Protein AF-A0A9Y6JLB5-F1 (afdb_monomer_lite)

pLDDT: mean 71.75, std 18.71, range [34.72, 94.69]

Structure (mmCIF, N/CA/C/O backbone):
data_AF-A0A9Y6JLB5-F1
#
_entry.id   AF-A0A9Y6JLB5-F1
#
loop_
_atom_site.group_PDB
_atom_site.id
_atom_site.type_symbol
_atom_site.label_atom_id
_atom_site.label_alt_id
_atom_site.label_comp_id
_atom_site.label_asym_id
_atom_site.label_entity_id
_atom_site.label_seq_id
_atom_site.pdbx_PDB_ins_code
_atom_site.Cartn_x
_atom_site.Cartn_y
_atom_site.Cartn_z
_atom_site.occupancy
_atom_site.B_iso_or_equiv
_atom_site.auth_seq_id
_atom_site.auth_comp_id
_atom_site.auth_asym_id
_atom_site.auth_atom_id
_atom_site.pdbx_PDB_model_num
ATOM 1 N N . MET A 1 1 ? 9.334 10.517 7.274 1.00 42.44 1 MET A N 1
ATOM 2 C CA . MET A 1 1 ? 8.714 9.808 6.139 1.00 42.44 1 MET A CA 1
ATOM 3 C C . MET A 1 1 ? 7.279 10.287 6.004 1.00 42.44 1 MET A C 1
ATOM 5 O O . MET A 1 1 ? 6.660 10.537 7.031 1.00 42.44 1 MET A O 1
ATOM 9 N N . SER A 1 2 ? 6.795 10.507 4.781 1.00 46.16 2 SER A N 1
ATOM 10 C CA . SER A 1 2 ? 5.422 10.972 4.539 1.00 46.16 2 SER A CA 1
ATOM 11 C C . SER A 1 2 ? 4.455 9.779 4.539 1.00 46.16 2 SER A C 1
ATOM 13 O O . SER A 1 2 ? 4.744 8.826 3.821 1.00 46.16 2 SER A O 1
ATOM 15 N N . PRO A 1 3 ? 3.319 9.834 5.257 1.00 57.62 3 PRO A N 1
ATOM 16 C CA . PRO A 1 3 ? 2.302 8.770 5.328 1.00 57.62 3 PRO A CA 1
ATOM 17 C C . PRO A 1 3 ? 1.512 8.536 4.019 1.00 57.62 3 PRO A C 1
ATOM 19 O O . PRO A 1 3 ? 0.508 7.840 4.020 1.00 57.62 3 PRO A O 1
ATOM 22 N N . ASP A 1 4 ? 1.970 9.096 2.896 1.00 73.44 4 ASP A N 1
ATOM 23 C CA . ASP A 1 4 ? 1.264 9.102 1.608 1.00 73.44 4 ASP A CA 1
ATOM 24 C C . ASP A 1 4 ? 2.106 8.438 0.504 1.00 73.44 4 ASP A C 1
ATOM 26 O O . ASP A 1 4 ? 2.198 8.953 -0.620 1.00 73.44 4 ASP A O 1
ATOM 30 N N . SER A 1 5 ? 2.824 7.361 0.839 1.00 88.69 5 SER A N 1
ATOM 31 C CA . SER A 1 5 ? 3.714 6.678 -0.109 1.00 88.69 5 SER A CA 1
ATOM 32 C C . SER A 1 5 ? 2.985 5.651 -0.979 1.00 88.69 5 SER A C 1
ATOM 34 O O . SER A 1 5 ? 3.421 5.383 -2.099 1.00 88.69 5 SER A O 1
ATOM 36 N N . VAL A 1 6 ? 1.825 5.168 -0.525 1.00 92.31 6 VAL A N 1
ATOM 37 C CA . VAL A 1 6 ? 0.969 4.204 -1.227 1.00 92.31 6 VAL A CA 1
ATOM 38 C C . VAL A 1 6 ? -0.488 4.665 -1.250 1.00 92.31 6 VAL A C 1
ATOM 40 O O . VAL A 1 6 ? -0.946 5.365 -0.347 1.00 92.31 6 VAL A O 1
ATOM 43 N N . ARG A 1 7 ? -1.235 4.283 -2.291 1.00 91.62 7 ARG A N 1
ATOM 44 C CA . ARG A 1 7 ? -2.694 4.473 -2.361 1.00 91.62 7 ARG A CA 1
ATOM 45 C C . ARG A 1 7 ? -3.370 3.375 -3.173 1.00 91.62 7 ARG A C 1
ATOM 47 O O . ARG A 1 7 ? -2.787 2.863 -4.129 1.00 91.62 7 ARG A O 1
ATOM 54 N N . LEU A 1 8 ? -4.625 3.087 -2.831 1.00 89.94 8 LEU A N 1
ATOM 55 C CA . LEU A 1 8 ? -5.512 2.219 -3.604 1.00 89.94 8 LEU A CA 1
ATOM 56 C C . LEU A 1 8 ? -6.571 3.065 -4.322 1.00 89.94 8 LEU A C 1
ATOM 58 O O . LEU A 1 8 ? -7.246 3.885 -3.701 1.00 89.94 8 LEU A O 1
ATOM 62 N N . LEU A 1 9 ? -6.698 2.899 -5.641 1.00 88.19 9 LEU A N 1
ATOM 63 C CA . LEU A 1 9 ? -7.639 3.652 -6.480 1.00 88.19 9 LEU A CA 1
ATOM 64 C C . LEU A 1 9 ? -8.672 2.745 -7.149 1.00 88.19 9 LEU A C 1
ATOM 66 O O . LEU A 1 9 ? -8.408 1.578 -7.421 1.00 88.19 9 LEU A O 1
ATOM 70 N N . ASN A 1 10 ? -9.830 3.310 -7.502 1.00 85.94 10 ASN A N 1
ATOM 71 C CA . ASN A 1 10 ? -10.908 2.635 -8.240 1.00 85.94 10 ASN A CA 1
ATOM 72 C C . ASN A 1 10 ? -11.474 1.368 -7.565 1.00 85.94 10 ASN A C 1
ATOM 74 O O . ASN A 1 10 ? -12.157 0.590 -8.227 1.00 85.94 10 ASN A O 1
ATOM 78 N N . GLY A 1 11 ? -11.216 1.149 -6.274 1.00 83.31 11 GLY A N 1
ATOM 79 C CA . GLY A 1 11 ? -11.848 0.076 -5.514 1.00 83.31 11 GLY A CA 1
ATOM 80 C C . GLY A 1 11 ? -13.120 0.507 -4.794 1.00 83.31 11 GLY A C 1
ATOM 81 O O . GLY A 1 11 ? -13.626 1.617 -4.955 1.00 83.31 11 GLY A O 1
ATOM 82 N N . SER A 1 12 ? -13.666 -0.415 -4.006 1.00 82.81 12 SER A N 1
ATOM 83 C CA . SER A 1 12 ? -14.944 -0.227 -3.309 1.00 82.81 12 SER A CA 1
ATOM 84 C C . SER A 1 12 ? -14.796 0.398 -1.915 1.00 82.81 12 SER A C 1
ATOM 86 O O . SER A 1 12 ? -15.798 0.759 -1.293 1.00 82.81 12 SER A O 1
ATOM 88 N N . SER A 1 13 ? -13.565 0.519 -1.419 1.00 84.62 13 SER A N 1
ATOM 89 C CA . SER A 1 13 ? -13.208 1.087 -0.117 1.00 84.62 13 SER A CA 1
ATOM 90 C C . SER A 1 13 ? -11.774 1.625 -0.142 1.00 84.62 13 SER A C 1
ATOM 92 O O . SER A 1 13 ? -11.082 1.490 -1.146 1.00 84.62 13 SER A O 1
ATOM 94 N N . LEU A 1 14 ? -11.316 2.214 0.968 1.00 86.25 14 LEU A N 1
ATOM 95 C CA . LEU A 1 14 ? -9.920 2.644 1.137 1.00 86.25 14 LEU A CA 1
ATOM 96 C C . LEU A 1 14 ? -8.938 1.457 1.180 1.00 86.25 14 LEU A C 1
ATOM 98 O O . LEU A 1 14 ? -7.762 1.626 0.875 1.00 86.25 14 LEU A O 1
ATOM 102 N N . CYS A 1 15 ? -9.438 0.264 1.513 1.00 90.88 15 CYS A N 1
ATOM 103 C CA . CYS A 1 15 ? -8.681 -0.981 1.611 1.00 90.88 15 CYS A CA 1
ATOM 104 C C . CYS A 1 15 ? -8.788 -1.856 0.350 1.00 90.88 15 CYS A C 1
ATOM 106 O O . CYS A 1 15 ? -8.370 -3.011 0.368 1.00 90.88 15 CYS A O 1
ATOM 108 N N . SER A 1 16 ? -9.350 -1.348 -0.753 1.00 90.12 16 SER A N 1
ATOM 109 C CA . SER A 1 16 ? -9.407 -2.075 -2.026 1.00 90.12 16 SER A CA 1
ATOM 110 C C . SER A 1 16 ? -9.125 -1.163 -3.212 1.00 90.12 16 SER A C 1
ATOM 112 O O . SER A 1 16 ? -9.540 -0.007 -3.227 1.00 90.12 16 SER A O 1
ATOM 114 N N . GLY A 1 17 ? -8.446 -1.678 -4.235 1.00 90.31 17 GLY A N 1
ATOM 115 C CA . GLY A 1 17 ? -8.226 -0.951 -5.482 1.00 90.31 17 GLY A CA 1
ATOM 116 C C . GLY A 1 17 ? -6.927 -1.308 -6.190 1.00 90.31 17 GLY A C 1
ATOM 117 O O . GLY A 1 17 ? -6.198 -2.217 -5.802 1.00 90.31 17 GLY A O 1
ATOM 118 N N . ARG A 1 18 ? -6.627 -0.560 -7.249 1.00 89.62 18 ARG A N 1
ATOM 119 C CA . ARG A 1 18 ? -5.329 -0.574 -7.923 1.00 89.62 18 ARG A CA 1
ATOM 120 C C . ARG A 1 18 ? -4.277 0.079 -7.038 1.00 89.62 18 ARG A C 1
ATOM 122 O O . ARG A 1 18 ? -4.485 1.213 -6.606 1.00 89.62 18 ARG A O 1
ATOM 129 N N . LEU A 1 19 ? -3.144 -0.592 -6.860 1.00 89.75 19 LEU A N 1
ATOM 130 C CA . LEU A 1 19 ? -2.013 -0.058 -6.112 1.00 89.75 19 LEU A CA 1
ATOM 131 C C . LEU A 1 19 ? -1.197 0.938 -6.940 1.00 89.75 19 LEU A C 1
ATOM 133 O O . LEU A 1 19 ? -0.696 0.620 -8.022 1.00 89.75 19 LEU A O 1
ATOM 137 N N . GLU A 1 20 ? -1.005 2.127 -6.376 1.00 90.31 20 GLU A N 1
ATOM 138 C CA . GLU A 1 20 ? -0.022 3.097 -6.842 1.00 90.31 20 GLU A CA 1
ATOM 139 C C . GLU A 1 20 ? 0.937 3.489 -5.720 1.00 90.31 20 GLU A C 1
ATOM 141 O O . GLU A 1 20 ? 0.540 3.632 -4.562 1.00 90.31 20 GLU A O 1
ATOM 146 N N . VAL A 1 21 ? 2.197 3.704 -6.093 1.00 90.00 21 VAL A N 1
ATOM 147 C CA . VAL A 1 21 ? 3.296 4.062 -5.190 1.00 90.00 21 VAL A CA 1
ATOM 148 C C . VAL A 1 21 ? 3.874 5.405 -5.609 1.00 90.00 21 VAL A C 1
ATOM 150 O O . VAL A 1 21 ? 4.037 5.678 -6.802 1.00 90.00 21 VAL A O 1
ATOM 153 N N . LYS A 1 22 ? 4.185 6.256 -4.633 1.00 89.25 22 LYS A N 1
ATOM 154 C CA . LYS A 1 22 ? 4.746 7.588 -4.842 1.00 89.25 22 LYS A CA 1
ATOM 155 C C . LYS A 1 22 ? 6.246 7.587 -4.595 1.00 89.25 22 LYS A C 1
ATOM 157 O O . LYS A 1 22 ? 6.694 7.390 -3.473 1.00 89.25 22 LYS A O 1
ATOM 162 N N . SER A 1 23 ? 7.029 7.932 -5.610 1.00 84.12 23 SER A N 1
ATOM 163 C CA . SER A 1 23 ? 8.464 8.200 -5.463 1.00 84.12 23 SER A CA 1
ATOM 164 C C . SER A 1 23 ? 8.836 9.473 -6.204 1.00 84.12 23 SER A C 1
ATOM 166 O O . SER A 1 23 ? 8.340 9.730 -7.299 1.00 84.12 23 SER A O 1
ATOM 168 N N . ASN A 1 24 ? 9.678 10.310 -5.589 1.00 84.19 24 ASN A N 1
ATOM 169 C CA . ASN A 1 24 ? 10.105 11.595 -6.155 1.00 84.19 24 ASN A CA 1
ATOM 170 C C . ASN A 1 24 ? 8.926 12.432 -6.694 1.00 84.19 24 ASN A C 1
ATOM 172 O O . ASN A 1 24 ? 8.967 12.948 -7.807 1.00 84.19 24 ASN A O 1
ATOM 176 N N . GLN A 1 25 ? 7.848 12.523 -5.903 1.00 83.25 25 GLN A N 1
ATOM 177 C CA . GLN A 1 25 ? 6.609 13.256 -6.217 1.00 83.25 25 GLN A CA 1
ATOM 178 C C . GLN A 1 25 ? 5.771 12.706 -7.386 1.00 83.25 25 GLN A C 1
ATOM 180 O O . GLN A 1 25 ? 4.715 13.265 -7.670 1.00 83.25 25 GLN A O 1
ATOM 185 N N . SER A 1 26 ? 6.178 11.599 -8.006 1.00 86.06 26 SER A N 1
ATOM 186 C CA . SER A 1 26 ? 5.448 10.950 -9.098 1.00 86.06 26 SER A CA 1
ATOM 187 C C . SER A 1 26 ? 4.787 9.662 -8.621 1.00 86.06 26 SER A C 1
ATOM 189 O O . SER A 1 26 ? 5.366 8.928 -7.822 1.00 86.06 26 SER A O 1
ATOM 191 N N . TRP A 1 27 ? 3.578 9.396 -9.112 1.00 88.69 27 TRP A N 1
ATOM 192 C CA . TRP A 1 27 ? 2.857 8.152 -8.853 1.00 88.69 27 TRP A CA 1
ATOM 193 C C . TRP A 1 27 ? 3.115 7.148 -9.970 1.00 88.69 27 TRP A C 1
ATOM 195 O O . TRP A 1 27 ? 3.173 7.512 -11.147 1.00 88.69 27 TRP A O 1
ATOM 205 N N . SER A 1 28 ? 3.264 5.883 -9.601 1.00 86.50 28 SER A N 1
ATOM 206 C CA . SER A 1 28 ? 3.431 4.789 -10.550 1.00 86.50 28 SER A CA 1
ATOM 207 C C . SER A 1 28 ? 2.610 3.580 -10.130 1.00 86.50 28 SER A C 1
ATOM 209 O O . SER A 1 28 ? 2.495 3.289 -8.941 1.00 86.50 28 SER A O 1
ATOM 211 N N . SER A 1 29 ? 2.038 2.880 -11.107 1.00 86.94 29 SER A N 1
ATOM 212 C CA . SER A 1 29 ? 1.345 1.610 -10.867 1.00 86.94 29 SER A CA 1
ATOM 213 C C . SER A 1 29 ? 2.350 0.492 -10.627 1.00 86.94 29 SER A C 1
ATOM 215 O O . SER A 1 29 ? 3.389 0.454 -11.282 1.00 86.94 29 SER A O 1
ATOM 217 N N . VAL A 1 30 ? 2.044 -0.434 -9.724 1.00 85.31 30 VAL A N 1
ATOM 218 C CA . VAL A 1 30 ? 2.912 -1.592 -9.459 1.00 85.31 30 VAL A CA 1
ATOM 219 C C . VAL A 1 30 ? 2.529 -2.753 -10.370 1.00 85.31 30 VAL A C 1
ATOM 221 O O . VAL A 1 30 ? 1.343 -3.001 -10.588 1.00 85.31 30 VAL A O 1
ATOM 224 N N . CYS A 1 31 ? 3.524 -3.442 -10.928 1.00 82.38 31 CYS A N 1
ATOM 225 C CA . CYS A 1 31 ? 3.293 -4.598 -11.784 1.00 82.38 31 CYS A CA 1
ATOM 226 C C . CYS A 1 31 ? 2.879 -5.821 -10.961 1.00 82.38 31 CYS A C 1
ATOM 228 O O . CYS A 1 31 ? 3.537 -6.140 -9.979 1.00 82.38 31 CYS A O 1
ATOM 230 N N . GLU A 1 32 ? 1.864 -6.560 -11.407 1.00 81.62 32 GLU A N 1
ATOM 231 C CA . GLU A 1 32 ? 1.451 -7.826 -10.777 1.00 81.62 32 GLU A CA 1
ATOM 232 C C . GLU A 1 32 ? 2.582 -8.866 -10.731 1.00 81.62 32 GLU A C 1
ATOM 234 O O . GLU A 1 32 ? 2.685 -9.621 -9.776 1.00 81.62 32 GLU A O 1
ATOM 239 N N . ALA A 1 33 ? 3.456 -8.899 -11.741 1.00 80.44 33 ALA A N 1
ATOM 240 C CA . ALA A 1 33 ? 4.567 -9.854 -11.790 1.00 80.44 33 ALA A CA 1
ATOM 241 C C . ALA A 1 33 ? 5.694 -9.550 -10.787 1.00 80.44 33 ALA A C 1
ATOM 243 O O . ALA A 1 33 ? 6.529 -10.415 -10.542 1.00 80.44 33 ALA A O 1
ATOM 244 N N . ASP A 1 34 ? 5.721 -8.328 -10.255 1.00 82.12 34 ASP A N 1
ATOM 245 C CA . ASP A 1 34 ? 6.774 -7.802 -9.387 1.00 82.12 34 ASP A CA 1
ATOM 246 C C . ASP A 1 34 ? 6.224 -7.449 -7.988 1.00 82.12 34 ASP A C 1
ATOM 248 O O . ASP A 1 34 ? 6.821 -6.631 -7.287 1.00 82.12 34 ASP A O 1
ATOM 252 N N . PHE A 1 35 ? 5.055 -8.000 -7.632 1.00 87.25 35 PHE A N 1
ATOM 253 C CA . PHE A 1 35 ? 4.354 -7.743 -6.376 1.00 87.25 35 PHE A CA 1
ATOM 254 C C . PHE A 1 35 ? 3.852 -9.049 -5.768 1.00 87.25 35 PHE A C 1
ATOM 256 O O . PHE A 1 35 ? 3.018 -9.738 -6.363 1.00 87.25 35 PHE A O 1
ATOM 263 N N . ASP A 1 36 ? 4.348 -9.381 -4.582 1.00 88.50 36 ASP A N 1
ATOM 264 C CA . ASP A 1 36 ? 4.028 -10.634 -3.907 1.00 88.50 36 ASP A CA 1
ATOM 265 C C . ASP A 1 36 ? 3.188 -10.452 -2.629 1.00 88.50 36 ASP A C 1
ATOM 267 O O . ASP A 1 36 ? 2.651 -9.386 -2.312 1.00 88.50 36 ASP A O 1
ATOM 271 N N . GLN A 1 37 ? 3.013 -11.558 -1.905 1.00 91.69 37 GLN A N 1
ATOM 272 C CA . GLN A 1 37 ? 2.248 -11.600 -0.666 1.00 91.69 37 GLN A CA 1
ATOM 273 C C . GLN A 1 37 ? 2.894 -10.757 0.445 1.00 91.69 37 GLN A C 1
ATOM 275 O O . GLN A 1 37 ? 2.175 -10.137 1.228 1.00 91.69 37 GLN A O 1
ATOM 280 N N . GLN A 1 38 ? 4.226 -10.734 0.533 1.00 94.50 38 GLN A N 1
ATOM 281 C CA . GLN A 1 38 ? 4.952 -9.980 1.554 1.00 94.50 38 GLN A CA 1
ATOM 282 C C . GLN A 1 38 ? 4.842 -8.478 1.291 1.00 94.50 38 GLN A C 1
ATOM 284 O O . GLN A 1 38 ? 4.635 -7.703 2.228 1.00 94.50 38 GLN A O 1
ATOM 289 N N . ASP A 1 39 ? 4.903 -8.066 0.025 1.00 93.12 39 ASP A N 1
ATOM 290 C CA . ASP A 1 39 ? 4.654 -6.678 -0.360 1.00 93.12 39 ASP A CA 1
ATOM 291 C C . ASP A 1 39 ? 3.225 -6.252 0.019 1.00 93.12 39 ASP A C 1
ATOM 293 O O . ASP A 1 39 ? 3.010 -5.181 0.594 1.00 93.12 39 ASP A O 1
ATOM 297 N N . ALA A 1 40 ? 2.236 -7.120 -0.224 1.00 93.69 40 ALA A N 1
ATOM 298 C CA . ALA A 1 40 ? 0.839 -6.876 0.133 1.00 93.69 40 ALA A CA 1
ATOM 299 C C . ALA A 1 40 ? 0.617 -6.705 1.641 1.00 93.69 40 ALA A C 1
ATOM 301 O O . ALA A 1 40 ? -0.153 -5.834 2.053 1.00 93.69 40 ALA A O 1
ATOM 302 N N . GLU A 1 41 ? 1.297 -7.497 2.471 1.00 94.19 41 GLU A 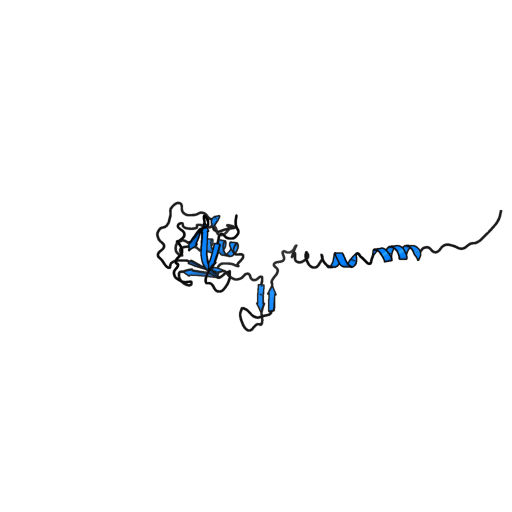N 1
ATOM 303 C CA . GLU A 1 41 ? 1.250 -7.362 3.931 1.00 94.19 41 GLU A CA 1
ATOM 304 C C . GLU A 1 41 ? 1.748 -5.990 4.392 1.00 94.19 41 GLU A C 1
ATOM 306 O O . GLU A 1 41 ? 1.125 -5.362 5.254 1.00 94.19 41 GLU A O 1
ATOM 311 N N . VAL A 1 42 ? 2.838 -5.501 3.793 1.00 94.69 42 VAL A N 1
ATOM 312 C CA . VAL A 1 42 ? 3.381 -4.173 4.093 1.00 94.69 42 VAL A CA 1
ATOM 313 C C . VAL A 1 42 ? 2.404 -3.080 3.665 1.00 94.69 42 VAL A C 1
ATOM 315 O O . VAL A 1 42 ? 2.099 -2.210 4.477 1.00 94.69 42 VAL A O 1
ATOM 318 N N . VAL A 1 43 ? 1.851 -3.145 2.447 1.00 94.00 43 VAL A N 1
ATOM 319 C CA . VAL A 1 43 ? 0.887 -2.141 1.955 1.00 94.00 43 VAL A CA 1
ATOM 320 C C . VAL A 1 43 ? -0.367 -2.088 2.820 1.00 94.00 43 VAL A C 1
ATOM 322 O O . VAL A 1 43 ? -0.788 -1.007 3.227 1.00 94.00 43 VAL A O 1
ATOM 325 N N . CYS A 1 44 ? -0.974 -3.240 3.115 1.00 93.25 44 CYS A N 1
ATOM 326 C CA . CYS A 1 44 ? -2.191 -3.276 3.917 1.00 93.25 44 CYS A CA 1
ATOM 327 C C . CYS A 1 44 ? -1.959 -2.709 5.322 1.00 93.25 44 CYS A C 1
ATOM 329 O O . CYS A 1 44 ? -2.800 -1.965 5.826 1.00 93.25 44 CYS A O 1
ATOM 331 N N . ARG A 1 45 ? -0.797 -2.992 5.924 1.00 91.94 45 ARG A N 1
ATOM 332 C CA . ARG A 1 45 ? -0.408 -2.414 7.213 1.00 91.94 45 ARG A CA 1
ATOM 333 C C . ARG A 1 45 ? -0.143 -0.911 7.124 1.00 91.94 45 ARG A C 1
ATOM 335 O O . ARG A 1 45 ? -0.599 -0.185 8.003 1.00 91.94 45 ARG A O 1
ATOM 342 N N . GLU A 1 46 ? 0.562 -0.445 6.093 1.00 92.88 46 GLU A N 1
ATOM 343 C CA . GLU A 1 46 ? 0.842 0.983 5.877 1.00 92.88 46 GLU A CA 1
ATOM 344 C C . GLU A 1 46 ? -0.459 1.792 5.747 1.00 92.88 46 GLU A C 1
ATOM 346 O O . GLU A 1 46 ? -0.562 2.891 6.288 1.00 92.88 46 GLU A O 1
ATOM 351 N N . LEU A 1 47 ? -1.484 1.216 5.110 1.00 91.19 47 LEU A N 1
ATOM 352 C CA . LEU A 1 47 ? -2.818 1.809 4.971 1.00 91.19 47 LEU A CA 1
ATOM 353 C C . LEU A 1 47 ? -3.698 1.685 6.229 1.00 91.19 47 LEU A C 1
ATOM 355 O O . LEU A 1 47 ? -4.806 2.218 6.248 1.00 91.19 47 LEU A O 1
ATOM 359 N N . GLY A 1 48 ? -3.240 0.982 7.270 1.00 89.62 48 GLY A N 1
ATOM 360 C CA . GLY A 1 48 ? -4.033 0.718 8.473 1.00 89.62 48 GLY A CA 1
ATOM 361 C C . GLY A 1 48 ? -5.214 -0.231 8.243 1.00 89.62 48 GLY A C 1
ATOM 362 O O . GLY A 1 48 ? -6.178 -0.205 9.004 1.00 89.62 48 GLY A O 1
ATOM 363 N N . CYS A 1 49 ? -5.155 -1.052 7.195 1.00 90.06 49 CYS A N 1
ATOM 364 C CA . CYS A 1 49 ? -6.121 -2.108 6.920 1.00 90.06 49 CYS A CA 1
ATOM 365 C C . CYS A 1 49 ? -5.731 -3.412 7.647 1.00 90.06 49 CYS A C 1
ATOM 367 O O . CYS A 1 49 ? -4.647 -3.540 8.219 1.00 90.06 49 CYS A O 1
ATOM 369 N N . GLY A 1 50 ? -6.618 -4.408 7.620 1.00 89.31 50 GLY A N 1
ATOM 370 C CA . GLY A 1 50 ? -6.298 -5.773 8.041 1.00 89.31 50 GLY A CA 1
ATOM 371 C C . GLY A 1 50 ? -5.450 -6.531 7.003 1.00 89.31 50 GLY A C 1
ATOM 372 O O . GLY A 1 50 ? -4.973 -5.933 6.039 1.00 89.31 50 GLY A O 1
ATOM 373 N N . PRO A 1 51 ? -5.237 -7.848 7.172 1.00 90.69 51 PRO A N 1
ATOM 374 C CA . PRO A 1 51 ? -4.405 -8.639 6.266 1.00 90.69 51 PRO A CA 1
ATOM 375 C C . PRO A 1 51 ? -4.881 -8.613 4.797 1.00 90.69 51 PRO A C 1
ATOM 377 O O . PRO A 1 51 ? -6.074 -8.452 4.518 1.00 90.69 51 PRO A O 1
ATOM 380 N N . PRO A 1 52 ? -3.965 -8.812 3.832 1.00 92.00 52 PRO A N 1
ATOM 381 C CA . PRO A 1 52 ? -4.319 -8.967 2.423 1.00 92.00 52 PRO A CA 1
ATOM 382 C C . PRO A 1 52 ? -5.226 -10.187 2.210 1.00 92.00 52 PRO A C 1
ATOM 384 O O . PRO A 1 52 ? -4.994 -11.261 2.763 1.00 92.00 52 PRO A O 1
ATOM 387 N N . SER A 1 53 ? -6.263 -10.016 1.391 1.00 85.25 53 SER A N 1
ATOM 388 C CA . SER A 1 53 ? -7.287 -11.038 1.121 1.00 85.25 53 SER A CA 1
ATOM 389 C C . SER A 1 53 ? -7.383 -11.422 -0.355 1.00 85.25 53 SER A C 1
ATOM 391 O O . SER A 1 53 ? -7.693 -12.570 -0.667 1.00 85.25 53 SER A O 1
ATOM 393 N N . VAL A 1 54 ? -7.100 -10.483 -1.266 1.00 75.75 54 VAL A N 1
ATOM 394 C CA . VAL A 1 54 ? -7.133 -10.711 -2.715 1.00 75.75 54 VAL A CA 1
ATOM 395 C C . VAL A 1 54 ? -5.994 -9.948 -3.388 1.00 75.75 54 VAL A C 1
ATOM 397 O O . VAL A 1 54 ? -5.861 -8.737 -3.203 1.00 75.75 54 VAL A O 1
ATOM 400 N N . LEU A 1 55 ? -5.226 -10.664 -4.211 1.00 73.38 55 LEU A N 1
ATOM 401 C CA . LEU A 1 55 ? -4.261 -10.132 -5.173 1.00 73.38 55 LEU A CA 1
ATOM 402 C C . LEU A 1 55 ? -4.750 -10.502 -6.572 1.00 73.38 55 LEU A C 1
ATOM 404 O O . LEU A 1 55 ? -4.774 -11.683 -6.917 1.00 73.38 55 LEU A O 1
ATOM 408 N N . GLN A 1 56 ? -5.200 -9.527 -7.357 1.00 67.69 56 GLN A N 1
ATOM 409 C CA . GLN A 1 56 ? -5.690 -9.785 -8.714 1.00 67.69 56 GLN A CA 1
ATOM 410 C C . GLN A 1 56 ? -5.287 -8.652 -9.659 1.00 67.69 56 GLN A C 1
ATOM 412 O O . GLN A 1 56 ? -5.648 -7.493 -9.445 1.00 67.69 56 GLN A O 1
ATOM 417 N N . GLY A 1 57 ? -4.559 -8.982 -10.727 1.00 60.81 57 GLY A N 1
ATOM 418 C CA . GLY A 1 57 ? -4.286 -8.057 -11.824 1.00 60.81 57 GLY A CA 1
ATOM 419 C C . GLY A 1 57 ? -5.527 -7.716 -12.655 1.00 60.81 57 GLY A C 1
ATOM 420 O O . GLY A 1 57 ? -6.495 -8.474 -12.722 1.00 60.81 57 GLY A O 1
ATOM 421 N N . ALA A 1 58 ? -5.490 -6.551 -13.305 1.00 58.22 58 ALA A N 1
ATOM 422 C CA . ALA A 1 58 ? -6.449 -6.092 -14.322 1.00 58.22 58 ALA A CA 1
ATOM 423 C C . ALA A 1 58 ? -7.917 -5.844 -13.889 1.00 58.22 58 ALA A C 1
ATOM 425 O O . ALA A 1 58 ? -8.713 -5.391 -14.712 1.00 58.22 58 ALA A O 1
ATOM 426 N N . LEU A 1 59 ? -8.297 -6.042 -12.618 1.00 58.56 59 LEU A N 1
ATOM 427 C CA . LEU A 1 59 ? -9.680 -5.799 -12.158 1.00 58.56 59 LEU A CA 1
ATOM 428 C C . LEU A 1 59 ? -10.112 -4.325 -12.169 1.00 58.56 59 LEU A C 1
ATOM 430 O O . LEU A 1 59 ? -11.292 -4.029 -12.343 1.00 58.56 59 LEU A O 1
ATOM 434 N N . TYR A 1 60 ? -9.173 -3.398 -11.973 1.00 60.97 60 TYR A N 1
ATOM 435 C CA . TYR A 1 60 ? -9.464 -1.972 -11.766 1.00 60.97 60 TYR A CA 1
ATOM 436 C C . TYR A 1 60 ? -9.167 -1.090 -12.996 1.00 60.97 60 TYR A C 1
ATOM 438 O O . TYR A 1 60 ? -9.075 0.138 -12.871 1.00 60.97 60 TYR A O 1
ATOM 446 N N . GLY A 1 61 ? -9.047 -1.718 -14.174 1.00 56.19 61 GLY A N 1
ATOM 447 C CA . GLY A 1 61 ? -8.839 -1.077 -15.476 1.00 56.19 61 GLY A CA 1
ATOM 448 C C . GLY A 1 61 ? -7.371 -0.915 -15.892 1.00 56.19 61 GLY A C 1
ATOM 449 O O . GLY A 1 61 ? -6.469 -0.877 -15.054 1.00 56.19 61 GLY A O 1
ATOM 450 N N . GLU A 1 62 ? -7.154 -0.820 -17.207 1.00 54.44 62 GLU A N 1
ATOM 451 C CA . GLU A 1 62 ? -5.876 -0.461 -17.838 1.00 54.44 62 GLU A CA 1
ATOM 452 C C . GLU A 1 62 ? -5.472 0.981 -17.491 1.00 54.44 62 GLU A C 1
ATOM 454 O O . GLU A 1 62 ? -6.329 1.847 -17.315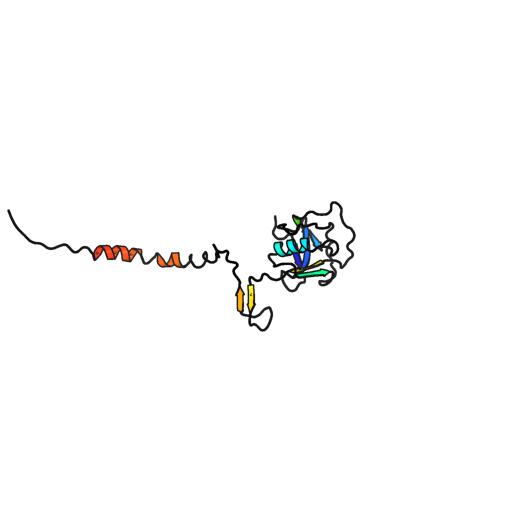 1.00 54.44 62 GLU A O 1
ATOM 459 N N . VAL A 1 63 ? -4.170 1.241 -17.349 1.00 58.00 63 VAL A N 1
ATOM 460 C CA . VAL A 1 63 ? -3.665 2.452 -16.687 1.00 58.00 63 VAL A CA 1
ATOM 461 C C . VAL A 1 63 ? -2.881 3.349 -17.642 1.00 58.00 63 VAL A C 1
ATOM 463 O O . VAL A 1 63 ? -1.979 2.891 -18.337 1.00 58.00 63 VAL A O 1
ATOM 466 N N . GLU A 1 64 ? -3.196 4.645 -17.576 1.00 58.19 64 GLU A N 1
ATOM 467 C CA . GLU A 1 64 ? -2.466 5.790 -18.146 1.00 58.19 64 GLU A CA 1
ATOM 468 C C . GLU A 1 64 ? -1.251 6.248 -17.294 1.00 58.19 64 GLU A C 1
ATOM 470 O O . GLU A 1 64 ? -0.567 7.204 -17.655 1.00 58.19 64 GLU A O 1
ATOM 475 N N . ALA A 1 65 ? -0.949 5.599 -16.161 1.00 62.09 65 ALA A N 1
ATOM 476 C CA . ALA A 1 65 ? 0.167 5.951 -15.270 1.00 62.09 65 ALA A CA 1
ATOM 477 C C . ALA A 1 65 ? 1.447 5.137 -15.569 1.00 62.09 65 ALA A C 1
ATOM 479 O O . ALA A 1 65 ? 1.355 3.952 -15.902 1.00 62.09 65 ALA A O 1
ATOM 480 N N . PRO A 1 66 ? 2.650 5.727 -15.400 1.00 73.62 66 PRO A N 1
ATOM 481 C CA . PRO A 1 66 ? 3.919 5.009 -15.520 1.00 73.62 66 PRO A CA 1
ATOM 482 C C . PRO A 1 66 ? 3.973 3.782 -14.600 1.00 73.62 66 PRO A C 1
ATOM 484 O O . PRO A 1 66 ? 3.473 3.824 -13.475 1.00 73.62 66 PRO A O 1
ATOM 487 N N . VAL A 1 67 ? 4.598 2.694 -15.055 1.00 74.75 67 VAL A N 1
ATOM 488 C CA . VAL A 1 67 ? 4.785 1.493 -14.231 1.00 74.75 67 VAL A CA 1
ATOM 489 C C . VAL A 1 67 ? 6.032 1.644 -13.362 1.00 74.75 67 VAL A C 1
ATOM 491 O O . VAL A 1 67 ? 7.070 2.136 -13.811 1.00 74.75 67 VAL A O 1
ATOM 494 N N . TRP A 1 68 ? 5.920 1.218 -12.108 1.00 81.00 68 TRP A N 1
ATOM 495 C CA . TRP A 1 68 ? 7.018 1.143 -11.164 1.00 81.00 68 TRP A CA 1
ATOM 496 C C . TRP A 1 68 ? 8.131 0.255 -11.725 1.00 81.00 68 TRP A C 1
ATOM 498 O O . TRP A 1 68 ? 7.890 -0.844 -12.214 1.00 81.00 68 TRP A O 1
ATOM 508 N N . SER A 1 69 ? 9.362 0.755 -11.695 1.00 73.88 69 SER A N 1
ATOM 509 C CA . SER A 1 69 ? 10.439 0.191 -12.509 1.00 73.88 69 SER A CA 1
ATOM 510 C C . SER A 1 69 ? 11.215 -0.940 -11.841 1.00 73.88 69 SER A C 1
ATOM 512 O O . SER A 1 69 ? 12.060 -1.533 -12.501 1.00 73.88 69 SER A O 1
ATOM 514 N N . LYS A 1 70 ? 10.989 -1.247 -10.559 1.00 80.62 70 LYS A N 1
ATOM 515 C CA . LYS A 1 70 ? 11.785 -2.223 -9.797 1.00 80.62 70 LYS A CA 1
ATOM 516 C C . LYS A 1 70 ? 10.906 -3.209 -9.043 1.00 80.62 70 LYS A C 1
ATOM 518 O O . LYS A 1 70 ? 9.872 -2.827 -8.527 1.00 80.62 70 LYS A O 1
ATOM 523 N N . GLU A 1 71 ? 11.365 -4.440 -8.893 1.00 83.25 71 GLU A N 1
ATOM 524 C CA . GLU A 1 71 ? 10.704 -5.399 -8.003 1.00 83.25 71 GLU A CA 1
ATOM 525 C C . GLU A 1 71 ? 10.860 -4.963 -6.551 1.00 83.25 71 GLU A C 1
ATOM 527 O O . GLU A 1 71 ? 11.952 -4.534 -6.154 1.00 83.25 71 GLU A O 1
ATOM 532 N N . LEU A 1 72 ? 9.767 -5.050 -5.799 1.00 87.31 72 LEU A N 1
ATOM 533 C CA . LEU A 1 72 ? 9.747 -4.878 -4.353 1.00 87.31 72 LEU A CA 1
ATOM 534 C C . LEU A 1 72 ? 10.035 -6.243 -3.721 1.00 87.31 72 LEU A C 1
ATOM 536 O O . LEU A 1 72 ? 9.635 -7.276 -4.238 1.00 87.31 72 LEU A O 1
ATOM 540 N N . GLN A 1 73 ? 10.872 -6.254 -2.691 1.00 90.50 73 GLN A N 1
ATOM 541 C CA . GLN A 1 73 ? 11.350 -7.479 -2.052 1.00 90.50 73 GLN A CA 1
ATOM 542 C C . GLN A 1 73 ? 11.206 -7.330 -0.541 1.00 90.50 73 GLN A C 1
ATOM 544 O O . GLN A 1 73 ? 12.207 -7.332 0.194 1.00 90.50 73 GLN A O 1
ATOM 549 N N . CYS A 1 74 ? 9.968 -7.104 -0.098 1.00 93.75 74 CYS A N 1
ATOM 550 C CA . CYS A 1 74 ? 9.644 -6.950 1.312 1.00 93.75 74 CYS A CA 1
ATOM 551 C C . CYS A 1 74 ? 9.871 -8.252 2.101 1.00 93.75 74 CYS A C 1
ATOM 553 O O . CYS A 1 74 ? 9.698 -9.363 1.604 1.00 93.75 74 CYS A O 1
ATOM 555 N N . GLY A 1 75 ? 10.240 -8.113 3.374 1.00 93.31 75 GLY A N 1
ATOM 556 C CA . GLY A 1 75 ? 10.228 -9.194 4.361 1.00 93.31 75 GLY A CA 1
ATOM 557 C C . GLY A 1 75 ? 8.861 -9.405 5.022 1.00 93.31 75 GLY A C 1
ATOM 558 O O . GLY A 1 75 ? 8.689 -10.385 5.744 1.00 93.31 75 GLY A O 1
ATOM 559 N N . GLY A 1 76 ? 7.912 -8.486 4.810 1.00 90.88 76 GLY A N 1
ATOM 560 C CA . GLY A 1 76 ? 6.556 -8.516 5.375 1.00 90.88 76 GLY A CA 1
ATOM 561 C C . GLY A 1 76 ? 6.431 -7.784 6.717 1.00 90.88 76 GLY A C 1
ATOM 562 O O . GLY A 1 76 ? 5.336 -7.634 7.261 1.00 90.88 76 GLY A O 1
ATOM 563 N N . HIS A 1 77 ? 7.532 -7.261 7.262 1.00 91.88 77 HIS A N 1
ATOM 564 C CA . HIS A 1 77 ? 7.592 -6.606 8.579 1.00 91.88 77 HIS A CA 1
ATOM 565 C C . HIS A 1 77 ? 7.918 -5.104 8.506 1.00 91.88 77 HIS A C 1
ATOM 567 O O . HIS A 1 77 ? 7.957 -4.427 9.531 1.00 91.88 77 HIS A O 1
ATOM 573 N N . GLU A 1 78 ? 8.173 -4.577 7.312 1.00 94.31 78 GLU A N 1
ATOM 574 C CA . GLU A 1 78 ? 8.463 -3.168 7.061 1.00 94.31 78 GLU A CA 1
ATOM 575 C C . GLU A 1 78 ? 7.269 -2.255 7.386 1.00 94.31 78 GLU A C 1
ATOM 577 O O . GLU A 1 78 ? 6.110 -2.611 7.179 1.00 94.31 78 GLU A O 1
ATOM 582 N N . SER A 1 79 ? 7.531 -1.056 7.904 1.00 91.00 79 SER A N 1
ATOM 583 C CA . SER A 1 79 ? 6.475 -0.080 8.211 1.00 91.00 79 SER A CA 1
ATOM 584 C C . SER A 1 79 ? 5.855 0.555 6.971 1.00 91.00 79 SER A C 1
ATOM 586 O O . SER A 1 79 ? 4.684 0.923 7.014 1.00 91.00 79 SER A O 1
ATOM 588 N N . ALA A 1 80 ? 6.639 0.697 5.904 1.00 91.81 80 ALA A N 1
ATOM 589 C CA . ALA A 1 80 ? 6.211 1.277 4.643 1.00 91.81 80 ALA A CA 1
ATOM 590 C C . ALA A 1 80 ? 6.813 0.512 3.461 1.00 91.81 80 ALA A C 1
ATOM 592 O O . ALA A 1 80 ? 7.915 -0.032 3.552 1.00 91.81 80 ALA A O 1
ATOM 593 N N . LEU A 1 81 ? 6.121 0.523 2.325 1.00 91.31 81 LEU A N 1
ATOM 594 C CA . LEU A 1 81 ? 6.529 -0.194 1.116 1.00 91.31 81 LEU A CA 1
ATOM 595 C C . LEU A 1 81 ? 7.886 0.285 0.580 1.00 91.31 81 LEU A C 1
ATOM 597 O O . LEU A 1 81 ? 8.683 -0.499 0.073 1.00 91.31 81 LEU A O 1
ATOM 601 N N . LEU A 1 82 ? 8.175 1.580 0.724 1.00 90.94 82 LEU A N 1
ATOM 602 C CA . LEU A 1 82 ? 9.451 2.172 0.313 1.00 90.94 82 LEU A CA 1
ATOM 603 C C . LEU A 1 82 ? 10.626 1.828 1.243 1.00 90.94 82 LEU A C 1
ATOM 605 O O . LEU A 1 82 ? 11.769 2.105 0.877 1.00 90.94 82 LEU A O 1
ATOM 609 N N . ASP A 1 83 ? 10.366 1.234 2.412 1.00 92.25 83 ASP A N 1
ATOM 610 C CA . ASP A 1 83 ? 11.414 0.717 3.302 1.00 92.25 83 ASP A CA 1
ATOM 611 C C . ASP A 1 83 ? 11.896 -0.677 2.854 1.00 92.25 83 ASP A C 1
ATOM 613 O O . ASP A 1 83 ? 12.947 -1.149 3.300 1.00 92.25 83 ASP A O 1
ATOM 617 N N . CYS A 1 84 ? 11.155 -1.337 1.957 1.00 91.50 84 CYS A N 1
ATOM 618 C CA . CYS A 1 84 ? 11.532 -2.632 1.416 1.00 91.50 84 CYS A CA 1
ATOM 619 C C . CYS A 1 84 ? 12.747 -2.527 0.493 1.00 91.50 84 CYS A C 1
ATOM 621 O O . CYS A 1 84 ? 12.999 -1.520 -0.182 1.00 91.50 84 CYS A O 1
ATOM 623 N N . ARG A 1 85 ? 13.508 -3.621 0.409 1.00 91.62 85 ARG A N 1
ATOM 624 C CA . ARG A 1 85 ? 14.557 -3.723 -0.608 1.00 91.62 85 ARG A CA 1
AT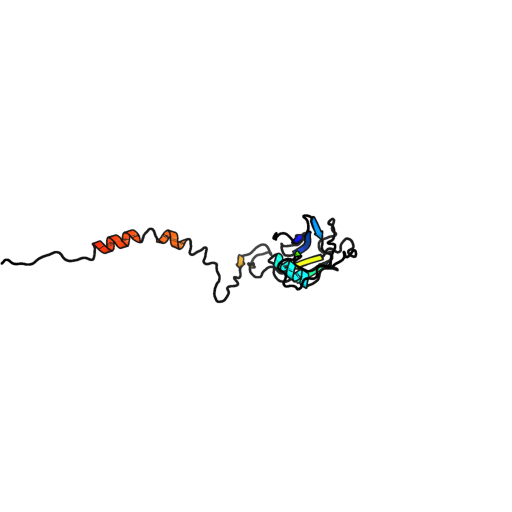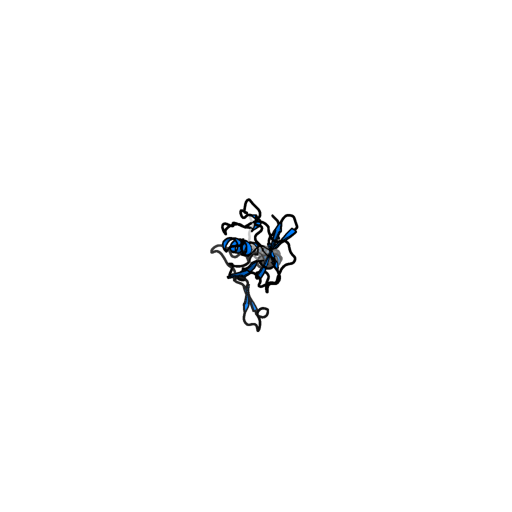OM 625 C C . ARG A 1 85 ? 13.919 -3.722 -1.994 1.00 91.62 85 ARG A C 1
ATOM 627 O O . ARG A 1 85 ? 12.824 -4.238 -2.184 1.00 91.62 85 ARG A O 1
ATOM 634 N N . SER A 1 86 ? 14.632 -3.156 -2.961 1.00 86.81 86 SER A N 1
ATOM 635 C CA . SER A 1 86 ? 14.232 -3.182 -4.366 1.00 86.81 86 SER A CA 1
ATOM 636 C C . SER A 1 86 ? 15.329 -3.776 -5.235 1.00 86.81 86 SER A C 1
ATOM 638 O O . SER A 1 86 ? 16.514 -3.718 -4.885 1.00 86.81 86 SER A O 1
ATOM 640 N N . SER A 1 87 ? 14.948 -4.323 -6.390 1.00 84.25 87 SER A N 1
ATOM 641 C CA . SER A 1 87 ? 15.912 -4.874 -7.341 1.00 84.25 87 SER A CA 1
ATOM 642 C C . SER A 1 87 ? 16.977 -3.840 -7.752 1.00 84.25 87 SER A C 1
ATOM 644 O O . SER A 1 87 ? 16.722 -2.643 -7.937 1.00 84.25 87 SER A O 1
ATOM 646 N N . GLY A 1 88 ? 18.217 -4.309 -7.929 1.00 81.00 88 GLY A N 1
ATOM 647 C CA . GLY A 1 88 ? 19.345 -3.456 -8.328 1.00 81.00 88 GLY A CA 1
ATOM 648 C C . GLY A 1 88 ? 19.207 -2.867 -9.737 1.00 81.00 88 GLY A C 1
ATOM 649 O O . GLY A 1 88 ? 19.793 -1.828 -10.035 1.00 81.00 88 GLY A O 1
ATOM 650 N N . SER A 1 89 ? 18.400 -3.491 -10.594 1.00 77.75 89 SER A N 1
ATOM 651 C CA . SER A 1 89 ? 18.163 -3.066 -11.973 1.00 77.75 89 SER A CA 1
ATOM 652 C C . SER A 1 89 ? 16.667 -2.930 -12.258 1.00 77.75 89 SER A C 1
ATOM 654 O O . SER A 1 89 ? 15.878 -3.676 -11.666 1.00 77.75 89 SER A O 1
ATOM 656 N N . PRO A 1 90 ? 16.274 -2.002 -13.152 1.00 73.75 90 PRO A N 1
ATOM 657 C CA . PRO A 1 90 ? 14.897 -1.906 -13.601 1.00 73.75 90 PRO A CA 1
ATOM 658 C C . PRO A 1 90 ? 14.419 -3.201 -14.263 1.00 73.75 90 PRO A C 1
ATOM 660 O O . PRO A 1 90 ? 15.159 -3.815 -15.037 1.00 73.75 90 PRO A O 1
ATOM 663 N N . ARG A 1 91 ? 13.178 -3.599 -13.990 1.00 70.00 91 AR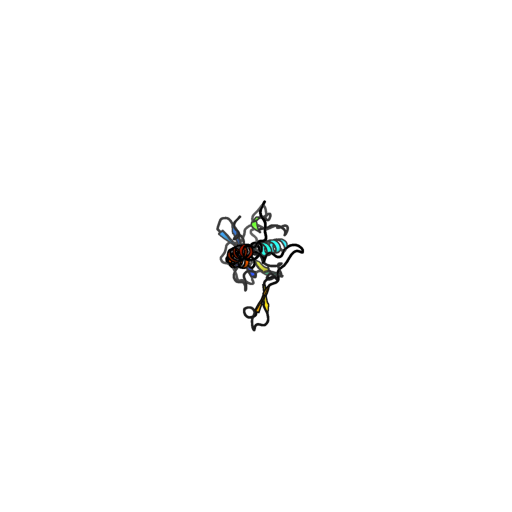G A N 1
ATOM 664 C CA . ARG A 1 91 ? 12.493 -4.686 -14.685 1.00 70.00 91 ARG A CA 1
ATOM 665 C C . ARG A 1 91 ? 11.587 -4.080 -15.752 1.00 70.00 91 ARG A C 1
ATOM 667 O O . ARG A 1 91 ? 10.613 -3.403 -15.462 1.00 70.00 91 ARG A O 1
ATOM 674 N N . ASN A 1 92 ? 11.906 -4.341 -17.017 1.00 61.25 92 ASN A N 1
ATOM 675 C CA . ASN A 1 92 ? 11.177 -3.790 -18.168 1.00 61.25 92 ASN A CA 1
ATOM 676 C C . ASN A 1 92 ? 10.029 -4.706 -18.631 1.00 61.25 92 ASN A C 1
ATOM 678 O O . ASN A 1 92 ? 9.679 -4.709 -19.808 1.00 61.25 92 ASN A O 1
ATOM 682 N N . SER A 1 93 ? 9.509 -5.565 -17.750 1.00 62.84 93 SER A N 1
ATOM 683 C CA . SER A 1 93 ? 8.669 -6.699 -18.163 1.00 62.84 93 SER A CA 1
ATOM 684 C C . SER A 1 93 ? 7.162 -6.445 -18.086 1.00 62.84 93 SER A C 1
ATOM 686 O O . SER A 1 93 ? 6.370 -7.281 -18.529 1.00 62.84 93 SER A O 1
ATOM 688 N N . CYS A 1 94 ? 6.747 -5.288 -17.570 1.00 71.12 94 CYS A N 1
ATOM 689 C CA . CYS A 1 94 ? 5.333 -5.004 -17.395 1.00 71.12 94 CYS A CA 1
ATOM 690 C C . CYS A 1 94 ? 4.707 -4.449 -18.682 1.00 71.12 94 CYS A C 1
ATOM 692 O O . CYS A 1 94 ? 5.055 -3.365 -19.148 1.00 71.12 94 CYS A O 1
ATOM 694 N N . SER A 1 95 ? 3.777 -5.208 -19.261 1.00 64.88 95 SER A N 1
ATOM 695 C CA . SER A 1 95 ? 2.910 -4.745 -20.353 1.00 64.88 95 SER A CA 1
ATOM 696 C C . SER A 1 95 ? 1.830 -3.803 -19.810 1.00 64.88 95 SER A C 1
ATOM 698 O O . SER A 1 95 ? 1.491 -3.862 -18.625 1.00 64.88 95 SER A O 1
ATOM 700 N N . ALA A 1 96 ? 1.258 -2.963 -20.681 1.00 61.03 96 ALA A N 1
ATOM 701 C CA . ALA A 1 96 ? 0.049 -2.207 -20.355 1.00 61.03 96 ALA A CA 1
ATOM 702 C C . ALA A 1 96 ? -1.040 -3.154 -19.806 1.00 61.03 96 ALA A C 1
ATOM 704 O O . ALA A 1 96 ? -1.160 -4.296 -20.250 1.00 61.03 96 ALA A O 1
ATOM 705 N N . GLY A 1 97 ? -1.757 -2.708 -18.772 1.00 61.94 97 GLY A N 1
ATOM 706 C CA . GLY A 1 97 ? -2.850 -3.474 -18.158 1.00 61.94 97 GLY A CA 1
ATOM 707 C C . GLY A 1 97 ? -2.471 -4.472 -17.069 1.00 61.94 97 GLY A C 1
ATOM 708 O O . GLY A 1 97 ? -3.357 -5.111 -16.511 1.00 61.94 97 GLY A O 1
ATOM 709 N N . LYS A 1 98 ? -1.191 -4.576 -16.700 1.00 73.62 98 LYS A N 1
ATOM 710 C CA . LYS A 1 98 ? -0.721 -5.476 -15.630 1.00 73.62 98 LYS A CA 1
ATOM 711 C C . LYS A 1 98 ? -0.535 -4.807 -14.267 1.00 73.62 98 LYS A C 1
ATOM 713 O O . LYS A 1 98 ? 0.252 -5.277 -13.447 1.00 73.62 98 LYS A O 1
ATOM 718 N N . ALA A 1 99 ? -1.232 -3.698 -14.026 1.00 80.00 99 ALA A N 1
ATOM 719 C CA . ALA A 1 99 ? -1.231 -3.070 -12.712 1.00 80.00 99 ALA A CA 1
ATOM 720 C C . ALA A 1 99 ? -1.910 -3.993 -11.689 1.00 80.00 99 ALA A C 1
ATOM 722 O O . ALA A 1 99 ? -2.988 -4.534 -11.954 1.00 80.00 99 ALA A O 1
ATOM 723 N N . VAL A 1 100 ? -1.285 -4.157 -10.525 1.00 86.12 100 VAL A N 1
ATOM 724 C CA . VAL A 1 100 ? -1.806 -5.014 -9.462 1.00 86.12 100 VAL A CA 1
ATOM 725 C C . VAL A 1 100 ? -3.000 -4.360 -8.763 1.00 86.12 100 VAL A C 1
ATOM 727 O O . VAL A 1 100 ? -2.984 -3.176 -8.407 1.00 86.12 100 VAL A O 1
ATOM 730 N N . GLY A 1 101 ? -4.063 -5.142 -8.588 1.00 89.38 101 GLY A N 1
ATOM 731 C CA . GLY A 1 101 ? -5.165 -4.842 -7.686 1.00 89.38 101 GLY A CA 1
ATOM 732 C C . GLY A 1 101 ? -4.959 -5.546 -6.350 1.00 89.38 101 GLY A C 1
ATOM 733 O O . GLY A 1 101 ? -4.651 -6.738 -6.315 1.00 89.38 101 GLY A O 1
ATOM 734 N N . LEU A 1 102 ? -5.160 -4.811 -5.260 1.00 90.94 102 LEU A N 1
ATOM 735 C CA . LEU A 1 102 ? -5.044 -5.299 -3.892 1.00 90.94 102 LEU A CA 1
ATOM 736 C C . LEU A 1 102 ? -6.363 -5.064 -3.154 1.00 90.94 102 LEU A C 1
ATOM 738 O O . LEU A 1 102 ? -6.937 -3.978 -3.224 1.00 90.94 102 LEU A O 1
ATOM 742 N N . THR A 1 103 ? -6.837 -6.079 -2.435 1.00 91.44 103 THR A N 1
ATOM 743 C CA . THR A 1 103 ? -7.884 -5.929 -1.418 1.00 91.44 103 THR A CA 1
ATOM 744 C C . THR A 1 103 ? -7.370 -6.442 -0.083 1.00 91.44 103 THR A C 1
ATOM 746 O O . THR A 1 103 ? -7.080 -7.631 0.077 1.00 91.44 103 THR A O 1
ATOM 749 N N . CYS A 1 104 ? -7.293 -5.541 0.883 1.00 91.62 104 CYS A N 1
ATOM 750 C CA . CYS A 1 104 ? -7.071 -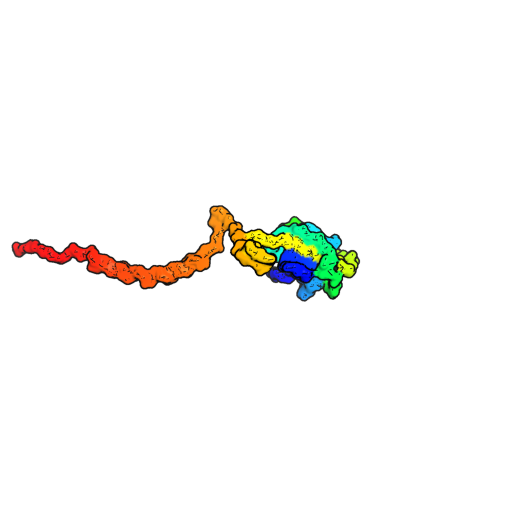5.833 2.288 1.00 91.62 104 CYS A CA 1
ATOM 751 C C . CYS A 1 104 ? -8.423 -6.069 2.967 1.00 91.62 104 CYS A C 1
ATOM 753 O O . CYS A 1 104 ? -9.438 -5.490 2.571 1.00 91.62 104 CYS A O 1
ATOM 755 N N . SER A 1 105 ? -8.458 -6.903 4.002 1.00 87.94 105 SER A N 1
ATOM 756 C CA . SER A 1 105 ? -9.640 -6.963 4.857 1.00 87.94 105 SER A CA 1
ATOM 757 C C . SER A 1 105 ? -9.809 -5.630 5.586 1.00 87.94 105 SER A C 1
ATOM 759 O O . SER A 1 105 ? -8.826 -5.037 6.033 1.00 87.94 105 SER A O 1
ATOM 761 N N . GLU A 1 106 ? -11.045 -5.168 5.748 1.00 76.38 106 GLU A N 1
ATOM 762 C CA . GLU A 1 106 ? -11.322 -4.041 6.640 1.00 76.38 106 GLU A CA 1
ATOM 763 C C . GLU A 1 106 ? -10.886 -4.415 8.072 1.00 76.38 106 GLU A C 1
ATOM 765 O O . GLU A 1 106 ? -11.037 -5.578 8.465 1.00 76.38 106 GLU A O 1
ATOM 770 N N . PRO A 1 107 ? -10.329 -3.477 8.855 1.00 68.12 107 PRO A N 1
ATOM 771 C CA . PRO A 1 107 ? -10.053 -3.722 10.263 1.00 68.12 107 PRO A CA 1
ATOM 772 C C . PRO A 1 107 ? -11.331 -4.185 10.972 1.00 68.12 107 PRO A C 1
ATOM 774 O O . PRO A 1 107 ? -12.378 -3.548 10.865 1.00 68.12 107 PRO A O 1
ATOM 777 N N . ASP A 1 108 ? -11.244 -5.265 11.749 1.00 64.25 108 ASP A N 1
ATOM 778 C CA . ASP A 1 108 ? -12.344 -5.782 12.587 1.00 64.25 108 ASP A CA 1
ATOM 779 C C . ASP A 1 108 ? -12.840 -4.774 13.649 1.00 64.25 108 ASP A C 1
ATOM 781 O O . ASP A 1 108 ? -13.804 -5.035 14.381 1.00 64.25 108 ASP A O 1
ATOM 785 N N . ASP A 1 109 ? -12.161 -3.634 13.751 1.00 66.06 109 ASP A N 1
ATOM 786 C CA . ASP A 1 109 ? -12.334 -2.635 14.787 1.00 66.06 109 ASP A CA 1
ATOM 787 C C . ASP A 1 109 ? -13.555 -1.750 14.566 1.00 66.06 109 ASP A C 1
ATOM 789 O O . ASP A 1 109 ? -14.020 -1.179 15.544 1.00 66.06 109 ASP A O 1
ATOM 793 N N . VAL A 1 110 ? -14.114 -1.641 13.353 1.00 72.88 110 VAL A N 1
ATOM 794 C CA . VAL A 1 110 ? -15.359 -0.893 13.093 1.00 72.88 110 VAL A CA 1
ATOM 795 C C . VAL A 1 110 ? -16.185 -1.585 12.007 1.00 72.88 110 VAL A C 1
ATOM 797 O O . VAL A 1 110 ? -15.744 -1.742 10.875 1.00 72.88 110 VAL A O 1
ATOM 800 N N . ARG A 1 111 ? -17.427 -1.962 12.323 1.00 76.12 111 ARG A N 1
ATOM 801 C CA . ARG A 1 111 ? -18.381 -2.573 11.390 1.00 76.12 111 ARG A CA 1
ATOM 802 C C . ARG A 1 111 ? -19.796 -2.038 11.587 1.00 76.12 111 ARG A C 1
ATOM 804 O O . ARG A 1 111 ? -20.199 -1.742 12.706 1.00 76.12 111 ARG A O 1
ATOM 811 N N . LEU A 1 112 ? -20.575 -1.968 10.511 1.00 79.19 112 LEU A N 1
ATOM 812 C CA . LEU A 1 112 ? -22.007 -1.667 10.576 1.00 79.19 112 LEU A CA 1
ATOM 813 C C . LEU A 1 112 ? -22.808 -2.967 10.713 1.00 79.19 112 LEU A C 1
ATOM 815 O O . LEU A 1 112 ? -22.599 -3.904 9.942 1.00 79.19 112 LEU A O 1
ATOM 819 N N . VAL A 1 113 ? -23.724 -3.036 11.681 1.00 86.88 113 VAL A N 1
ATOM 820 C CA . VAL A 1 113 ? -24.586 -4.207 11.916 1.00 86.88 113 VAL A CA 1
ATOM 821 C C . VAL A 1 113 ? -26.069 -3.865 11.776 1.00 86.88 113 VAL A C 1
ATOM 823 O O . VAL A 1 113 ? -26.501 -2.755 12.070 1.00 86.88 113 VAL A O 1
ATOM 826 N N . GLY A 1 114 ? -26.864 -4.833 11.311 1.00 87.38 114 GLY A N 1
ATOM 827 C CA . GLY A 1 114 ? -28.330 -4.750 11.305 1.00 87.38 114 GLY A CA 1
ATOM 828 C C . GLY A 1 114 ? -28.968 -3.833 10.253 1.00 87.38 114 GLY A C 1
ATOM 829 O O . GLY A 1 114 ? -30.187 -3.684 10.265 1.00 87.38 114 GLY A O 1
ATOM 830 N N . GLY A 1 115 ? -28.201 -3.221 9.344 1.00 85.31 115 GLY A N 1
ATOM 831 C CA . GLY A 1 115 ? -28.758 -2.365 8.292 1.00 85.31 115 GLY A CA 1
ATOM 832 C C . GLY A 1 115 ? -28.939 -3.048 6.934 1.00 85.31 115 GLY A C 1
ATOM 833 O O . GLY A 1 115 ? -28.401 -4.117 6.661 1.00 85.31 115 GLY A O 1
ATOM 834 N N . ALA A 1 116 ? -29.714 -2.399 6.060 1.00 88.75 116 ALA A N 1
ATOM 835 C CA . ALA A 1 116 ? -30.111 -2.931 4.752 1.00 88.75 116 ALA A CA 1
ATOM 836 C C . ALA A 1 116 ? -28.994 -2.926 3.685 1.00 88.75 116 ALA A C 1
ATOM 838 O O . ALA A 1 116 ? -29.207 -3.397 2.569 1.00 88.75 116 ALA A O 1
ATOM 839 N N . SER A 1 117 ? -27.821 -2.359 3.981 1.00 80.31 117 SER A N 1
ATOM 840 C CA . SER A 1 117 ? -26.674 -2.330 3.066 1.00 80.31 117 SER A CA 1
ATOM 841 C C . SER A 1 117 ? -25.357 -2.199 3.829 1.00 80.31 117 SER A C 1
ATOM 843 O O . SER A 1 117 ? -25.355 -1.884 5.014 1.00 80.31 117 SER A O 1
ATOM 845 N N . ARG A 1 118 ? -24.223 -2.331 3.127 1.00 72.00 118 ARG A N 1
ATOM 846 C CA . ARG A 1 118 ? -22.881 -2.123 3.704 1.00 72.00 118 ARG A CA 1
ATOM 847 C C . ARG A 1 118 ? -22.607 -0.694 4.197 1.00 72.00 118 ARG A C 1
ATOM 849 O O . ARG A 1 118 ? -21.595 -0.468 4.844 1.00 72.00 118 ARG A O 1
ATOM 856 N N . CYS A 1 119 ? -23.470 0.264 3.856 1.00 80.12 119 CYS A N 1
ATOM 857 C CA . CYS A 1 119 ? -23.367 1.666 4.270 1.00 80.12 119 CYS A CA 1
ATOM 858 C C . CYS A 1 119 ? -24.479 2.069 5.255 1.00 80.12 119 CYS A C 1
ATOM 860 O O . CYS A 1 119 ? -24.649 3.253 5.525 1.00 80.12 119 CYS A O 1
ATOM 862 N N . ALA A 1 120 ? -25.265 1.112 5.758 1.00 83.38 120 ALA A N 1
ATOM 863 C CA . ALA A 1 120 ? -26.350 1.357 6.700 1.00 83.38 120 ALA A CA 1
ATOM 864 C C . ALA A 1 120 ? -26.278 0.357 7.858 1.00 83.38 120 ALA A C 1
ATOM 866 O O . ALA A 1 120 ? -25.991 -0.817 7.646 1.00 83.38 120 ALA A O 1
ATOM 867 N N . GLY A 1 121 ? -26.585 0.805 9.071 1.00 88.81 121 GLY A N 1
ATOM 868 C CA . GLY A 1 121 ? -26.593 -0.034 10.268 1.00 88.81 121 GLY A CA 1
ATOM 869 C C . GLY A 1 121 ? -26.092 0.713 11.496 1.00 88.81 121 GLY A C 1
ATOM 870 O O . GLY A 1 121 ? -25.725 1.884 11.419 1.00 88.81 121 GLY A O 1
ATOM 871 N N . GLU A 1 122 ? -26.085 0.026 12.629 1.00 89.75 122 GLU A N 1
ATOM 872 C CA . GLU A 1 122 ? -25.482 0.511 13.866 1.00 89.75 122 GLU A CA 1
ATOM 873 C C . GLU A 1 122 ? -23.960 0.341 13.804 1.00 89.75 122 GLU A C 1
ATOM 875 O O . GLU A 1 122 ? -23.465 -0.715 13.403 1.00 89.75 122 GLU A O 1
ATOM 880 N N . VAL A 1 123 ? -23.216 1.380 14.191 1.00 81.75 123 VAL A N 1
ATOM 881 C CA . VAL A 1 123 ? -21.749 1.345 14.251 1.00 81.75 123 VAL A CA 1
ATOM 882 C C . VAL A 1 123 ? -21.322 0.527 15.460 1.00 81.75 123 VAL A C 1
ATOM 884 O O . VAL A 1 123 ? -21.441 0.968 16.600 1.00 81.75 123 VAL A O 1
ATOM 887 N N . GLN A 1 124 ? -20.769 -0.651 15.204 1.00 81.00 124 GLN A N 1
ATOM 888 C CA . GLN A 1 124 ? -20.147 -1.486 16.212 1.00 81.00 124 GLN A CA 1
ATOM 889 C C . GLN A 1 124 ? -18.638 -1.452 16.047 1.00 81.00 124 GLN A C 1
ATOM 891 O O . GLN A 1 124 ? -18.119 -1.745 14.977 1.00 81.00 124 GLN A O 1
ATOM 896 N N . TRP A 1 125 ? -17.927 -1.158 17.123 1.00 68.50 125 TRP A N 1
ATOM 897 C CA . TRP A 1 125 ? -16.477 -1.083 17.118 1.00 68.50 125 TRP A CA 1
ATOM 898 C C . TRP A 1 125 ? -15.889 -2.009 18.181 1.00 68.50 125 TRP A C 1
ATOM 900 O O . TRP A 1 125 ? -16.516 -2.264 19.213 1.00 68.50 125 TRP A O 1
ATOM 910 N N . ARG A 1 126 ? -14.726 -2.594 17.893 1.00 64.88 126 ARG A N 1
ATOM 911 C CA . ARG A 1 126 ? -14.041 -3.549 18.766 1.00 64.88 126 ARG A CA 1
ATOM 912 C C . ARG A 1 126 ? -12.747 -2.897 19.240 1.00 64.88 126 ARG A C 1
ATOM 914 O O . ARG A 1 126 ? -11.851 -2.636 18.455 1.00 64.88 126 ARG A O 1
ATOM 921 N N . LEU A 1 127 ? -12.656 -2.617 20.535 1.00 58.72 127 LEU A N 1
ATOM 922 C CA . LEU A 1 127 ? -11.406 -2.169 21.133 1.00 58.72 127 LEU A CA 1
ATOM 923 C C . LEU A 1 127 ? -10.512 -3.368 21.422 1.00 58.72 127 LEU A C 1
ATOM 925 O O . LEU A 1 127 ? -10.879 -4.237 22.217 1.00 58.72 127 LEU A O 1
ATOM 929 N N . GLN A 1 128 ? -9.311 -3.386 20.853 1.00 54.22 128 GLN A N 1
ATOM 930 C CA . GLN A 1 128 ? -8.253 -4.269 21.331 1.00 54.22 128 GLN A CA 1
ATOM 931 C C . GLN A 1 128 ? -7.595 -3.659 22.569 1.00 54.22 128 GLN A C 1
ATOM 933 O O . GLN A 1 128 ? -6.570 -2.984 22.516 1.00 54.22 128 GLN A O 1
ATOM 938 N N . CYS A 1 129 ? -8.222 -3.898 23.714 1.00 60.28 129 CYS A N 1
ATOM 939 C CA . CYS A 1 129 ? -7.650 -3.593 25.014 1.00 60.28 129 CYS A CA 1
ATOM 940 C C . CYS A 1 129 ? -6.594 -4.643 25.362 1.00 60.28 129 CYS A C 1
ATOM 942 O O . CYS A 1 129 ? -6.925 -5.817 25.536 1.00 60.28 129 CYS A O 1
ATOM 944 N N . GLY A 1 130 ? -5.331 -4.245 25.524 1.00 56.12 130 GLY A N 1
ATOM 945 C CA . GLY A 1 130 ? -4.372 -5.100 26.222 1.00 56.12 130 GLY A CA 1
ATOM 946 C C . GLY A 1 130 ? -4.809 -5.277 27.681 1.00 56.12 130 GLY A C 1
ATOM 947 O O . GLY A 1 130 ? -5.471 -4.400 28.235 1.00 56.12 130 GLY A O 1
ATOM 948 N N . ALA A 1 131 ? -4.379 -6.353 28.350 1.00 55.69 131 ALA A N 1
ATOM 949 C CA . ALA A 1 131 ? -4.717 -6.654 29.754 1.00 55.69 131 ALA A CA 1
ATOM 950 C C . ALA A 1 131 ? -4.337 -5.553 30.779 1.00 55.69 131 ALA A C 1
ATOM 952 O O . ALA A 1 131 ? -4.554 -5.722 31.976 1.00 55.69 131 ALA A O 1
ATOM 953 N N . LYS A 1 132 ? -3.738 -4.444 30.331 1.00 52.53 132 LYS A N 1
ATOM 954 C CA . LYS A 1 132 ? -3.323 -3.307 31.156 1.00 52.53 132 LYS A CA 1
ATOM 955 C C . LYS A 1 132 ? -3.831 -1.947 30.677 1.00 52.53 132 LYS A C 1
ATOM 957 O O . LYS A 1 132 ? -3.640 -0.982 31.405 1.00 52.53 132 LYS A O 1
ATOM 962 N N . SER A 1 133 ? -4.424 -1.825 29.488 1.00 50.00 133 SER A N 1
ATOM 963 C CA . SER A 1 133 ? -4.907 -0.522 29.028 1.00 50.00 133 SER A CA 1
ATOM 964 C C . SER A 1 133 ? -5.802 -0.642 27.802 1.00 50.00 133 SER A C 1
ATOM 966 O O . SER A 1 133 ? -5.428 -1.235 26.790 1.00 50.00 133 SER A O 1
ATOM 968 N N . CYS A 1 134 ? -6.971 -0.021 27.913 1.00 48.78 134 CYS A N 1
ATOM 969 C CA . CYS A 1 134 ? -7.779 0.418 26.797 1.00 48.78 134 CYS A CA 1
ATOM 970 C C . CYS A 1 134 ? -8.000 1.911 26.966 1.00 48.78 134 CYS A C 1
ATOM 972 O O . CYS A 1 134 ? -8.908 2.333 27.677 1.00 48.78 134 CYS A O 1
ATOM 974 N N . SER A 1 135 ? -7.120 2.726 26.397 1.00 50.03 135 SER A N 1
ATOM 975 C CA . SER A 1 135 ? -7.187 4.174 26.588 1.00 50.03 135 SER A CA 1
ATOM 976 C C . SER A 1 135 ? -8.302 4.797 25.744 1.00 50.03 135 SER A C 1
ATOM 978 O O . SER A 1 135 ? -8.042 5.460 24.748 1.00 50.03 135 SER A O 1
ATOM 980 N N . VAL A 1 136 ? -9.549 4.615 26.180 1.00 47.34 136 VAL A N 1
ATOM 981 C CA . VAL A 1 136 ? -10.674 5.536 25.921 1.00 47.34 136 VAL A CA 1
ATOM 982 C C . VAL A 1 136 ? -10.945 6.453 27.126 1.00 47.34 136 VAL A C 1
ATOM 984 O O . VAL A 1 136 ? -11.780 7.352 27.065 1.00 47.34 136 VAL A O 1
ATOM 987 N N . GLU A 1 137 ? -10.193 6.293 28.219 1.00 44.31 137 GLU A N 1
ATOM 988 C CA . GLU A 1 137 ? -10.358 7.064 29.460 1.00 44.31 137 GLU A CA 1
ATOM 989 C C . GLU A 1 137 ? -9.890 8.526 29.386 1.00 44.31 137 GLU A C 1
ATOM 991 O O . GLU A 1 137 ? -10.219 9.310 30.274 1.00 44.31 137 GLU A O 1
ATOM 996 N N . ALA A 1 138 ? -9.201 8.954 28.324 1.00 44.75 138 ALA A N 1
ATOM 997 C CA . ALA A 1 138 ? -8.764 10.348 28.221 1.00 44.75 138 ALA A CA 1
ATOM 998 C C . ALA A 1 138 ? -9.900 11.335 27.884 1.00 44.75 138 ALA A C 1
ATOM 1000 O O . ALA A 1 138 ? -9.733 12.525 28.115 1.00 44.75 138 ALA A O 1
ATOM 1001 N N . MET A 1 139 ? -11.056 10.895 27.369 1.00 46.03 139 MET A N 1
ATOM 1002 C CA . MET A 1 139 ? -12.118 11.829 26.944 1.00 46.03 139 MET A CA 1
ATOM 1003 C C . MET A 1 139 ? -13.357 11.864 27.847 1.00 46.03 139 MET A C 1
ATOM 1005 O O . MET A 1 139 ? -14.058 12.870 27.841 1.00 46.03 139 MET A O 1
ATOM 1009 N N . SER A 1 140 ? -13.619 10.838 28.666 1.00 45.44 140 SER A N 1
ATOM 1010 C CA . SER A 1 140 ? -14.763 10.858 29.600 1.00 45.44 140 SER A CA 1
ATOM 1011 C C . SER A 1 140 ? -14.386 11.271 31.025 1.00 45.44 140 SER A C 1
ATOM 1013 O O . SER A 1 140 ? -15.252 11.737 31.759 1.00 45.44 140 SER A O 1
ATOM 1015 N N . LEU A 1 141 ? -13.117 11.141 31.429 1.00 45.19 141 LEU A N 1
ATOM 1016 C CA . LEU A 1 141 ? -12.668 11.583 32.755 1.00 45.19 141 LEU A CA 1
ATOM 1017 C C . LEU A 1 141 ? -12.193 13.043 32.775 1.00 45.19 141 LEU A C 1
ATOM 1019 O O . LEU A 1 141 ? -12.133 13.636 33.846 1.00 45.19 141 LEU A O 1
ATOM 1023 N N . LEU A 1 142 ? -11.919 13.657 31.617 1.00 46.81 142 LEU A N 1
ATOM 1024 C CA . LEU A 1 142 ? -11.585 15.085 31.541 1.00 46.81 142 LEU A CA 1
ATOM 1025 C C . LEU A 1 142 ? -12.810 16.014 31.564 1.00 46.81 142 LEU A C 1
ATOM 1027 O O . LEU A 1 142 ? -12.629 17.208 31.768 1.00 46.81 142 LEU A O 1
ATOM 1031 N N . SER A 1 143 ? -14.041 15.513 31.387 1.00 47.25 143 SER A N 1
ATOM 1032 C CA . SER A 1 143 ? -15.243 16.348 31.580 1.00 47.25 143 SER A CA 1
ATOM 1033 C C . SER A 1 143 ? -15.716 16.348 33.041 1.00 47.25 143 SER A C 1
ATOM 1035 O O . SER A 1 143 ? -16.153 17.377 33.543 1.00 47.25 143 SER A O 1
ATOM 1037 N N . TRP A 1 144 ? -15.565 15.229 33.758 1.00 37.59 144 TRP A N 1
ATOM 1038 C CA . TRP A 1 144 ? -16.038 15.084 35.143 1.00 37.59 144 TRP A CA 1
ATOM 1039 C C . TRP A 1 144 ? -15.131 15.764 36.175 1.00 37.59 144 TRP A C 1
ATOM 1041 O O . TRP A 1 144 ? -15.579 16.085 37.274 1.00 37.59 144 TRP A O 1
ATOM 1051 N N . THR A 1 145 ? -13.865 16.020 35.842 1.00 42.56 145 THR A N 1
ATOM 1052 C CA . THR A 1 145 ? -12.944 16.722 36.745 1.00 42.56 145 THR A CA 1
ATOM 1053 C C . THR A 1 145 ? -13.153 18.235 36.771 1.00 42.56 145 THR A C 1
ATOM 1055 O O . THR A 1 145 ? -12.797 18.853 37.768 1.00 42.56 145 THR A O 1
ATOM 1058 N N . VAL A 1 146 ? -13.776 18.840 35.751 1.00 46.38 146 VAL A N 1
ATOM 1059 C CA . VAL A 1 146 ? -13.967 20.304 35.706 1.00 46.38 146 VAL A CA 1
ATOM 1060 C C . VAL A 1 146 ? -15.251 20.744 36.420 1.00 46.38 146 VAL A C 1
ATOM 1062 O O . VAL A 1 146 ? -15.257 21.773 37.089 1.00 46.38 146 VAL A O 1
ATOM 1065 N N . GLU A 1 147 ? -16.332 19.960 36.355 1.00 48.66 147 GLU A N 1
ATOM 1066 C CA . GLU A 1 147 ? -17.620 20.349 36.961 1.00 48.66 147 GLU A CA 1
ATOM 1067 C C . GLU A 1 147 ? -17.728 20.030 38.463 1.00 48.66 147 GLU A C 1
ATOM 1069 O O . GLU A 1 147 ? -18.492 20.681 39.174 1.00 48.66 147 GLU A O 1
ATOM 1074 N N . ALA A 1 148 ? -16.919 19.110 38.997 1.00 42.44 148 ALA A N 1
ATOM 1075 C CA . ALA A 1 148 ? -16.975 18.745 40.417 1.00 42.44 148 ALA A CA 1
ATOM 1076 C C . ALA A 1 148 ? -16.151 19.655 41.357 1.00 42.44 148 ALA A C 1
ATOM 1078 O O . ALA A 1 148 ? -16.296 19.563 42.577 1.00 42.44 148 ALA A O 1
ATOM 1079 N N . GLN A 1 149 ? -15.296 20.548 40.843 1.00 47.81 149 GLN A N 1
ATOM 1080 C CA . GLN A 1 149 ? -14.435 21.387 41.696 1.00 47.81 149 GLN A CA 1
ATOM 1081 C C . GLN A 1 149 ? -15.106 22.679 42.196 1.00 47.81 149 GLN A C 1
ATOM 1083 O O . GLN A 1 149 ? -14.651 23.244 43.186 1.00 47.81 149 GLN A O 1
ATOM 1088 N N . ALA A 1 150 ? -16.223 23.121 41.609 1.00 45.84 150 ALA A N 1
ATOM 1089 C CA . ALA A 1 150 ? -16.851 24.395 41.983 1.00 45.84 150 ALA A CA 1
ATOM 1090 C C . ALA A 1 150 ? -17.774 24.337 43.225 1.00 45.84 150 ALA A C 1
ATOM 1092 O O . ALA A 1 150 ? -18.180 25.384 43.726 1.00 45.84 150 ALA A O 1
ATOM 1093 N N . GLN A 1 151 ? -18.118 23.152 43.748 1.00 50.38 151 GLN A N 1
ATOM 1094 C CA . GLN A 1 151 ? -19.058 23.014 44.881 1.00 50.38 151 GLN A CA 1
ATOM 1095 C C . GLN A 1 151 ? -18.424 22.511 46.189 1.00 50.38 151 GLN A C 1
ATOM 1097 O O . GLN A 1 151 ? -19.067 22.582 47.236 1.00 50.38 151 GLN A O 1
ATOM 1102 N N . LEU A 1 152 ? -17.171 22.039 46.178 1.00 48.12 152 LEU A N 1
ATOM 1103 C CA . LEU A 1 152 ? -16.539 21.489 47.387 1.00 48.12 152 LEU A CA 1
ATOM 1104 C C . LEU A 1 152 ? -15.891 22.548 48.300 1.00 48.12 152 LEU A C 1
ATOM 1106 O O . LEU A 1 152 ? -15.733 22.302 49.497 1.00 48.12 152 LEU A O 1
ATOM 1110 N N . GLU A 1 153 ? -15.551 23.735 47.790 1.00 48.31 153 GLU A N 1
ATOM 1111 C CA . GLU A 1 153 ? -14.875 24.767 48.597 1.00 48.31 153 GLU A CA 1
ATOM 1112 C C . GLU A 1 153 ? -15.817 25.490 49.580 1.00 48.31 153 GLU A C 1
ATOM 1114 O O . GLU A 1 153 ? -15.392 25.904 50.660 1.00 48.31 153 GLU A O 1
ATOM 1119 N N . THR A 1 154 ? -17.116 25.582 49.278 1.00 48.72 154 THR A N 1
ATOM 1120 C CA . THR A 1 154 ? -18.114 26.213 50.164 1.00 48.72 154 THR A CA 1
ATOM 1121 C C . THR A 1 154 ? -18.557 25.299 51.310 1.00 48.72 154 THR A C 1
ATOM 1123 O O . THR A 1 154 ? -18.780 25.776 52.426 1.00 48.72 154 THR A O 1
ATOM 1126 N N . ALA A 1 155 ? -18.613 23.981 51.091 1.00 47.59 155 ALA A N 1
ATOM 1127 C CA . ALA A 1 155 ? -19.020 23.016 52.115 1.00 47.59 155 ALA A CA 1
ATOM 1128 C C . ALA A 1 155 ? -17.964 22.840 53.226 1.00 47.59 155 ALA A C 1
ATOM 1130 O O . ALA A 1 155 ? -18.310 22.747 54.404 1.00 47.59 155 ALA A O 1
ATOM 1131 N N . ALA A 1 156 ? -16.671 22.875 52.877 1.00 49.19 156 ALA A N 1
ATOM 1132 C CA . ALA A 1 156 ? -15.578 22.739 53.845 1.00 49.19 156 ALA A CA 1
ATOM 1133 C C . ALA A 1 156 ? -15.436 23.953 54.788 1.00 49.19 156 ALA A C 1
ATOM 1135 O O . ALA A 1 156 ? -14.935 23.811 55.905 1.00 49.19 156 ALA A O 1
ATOM 1136 N N . HIS A 1 157 ? -15.881 25.143 54.365 1.00 48.62 157 HIS A N 1
ATOM 1137 C CA . HIS A 1 157 ? -15.851 26.346 55.202 1.00 48.62 157 HIS A CA 1
ATOM 1138 C C . HIS A 1 157 ? -17.028 26.395 56.189 1.00 48.62 157 HIS A C 1
ATOM 1140 O O . HIS A 1 157 ? -16.846 26.776 57.343 1.00 48.62 157 HIS A O 1
ATOM 1146 N N . LEU A 1 158 ? -18.217 25.947 55.767 1.00 50.09 158 LEU A N 1
ATOM 1147 C CA . LEU A 1 158 ? -19.412 25.900 56.619 1.00 50.09 158 LEU A CA 1
ATOM 1148 C C . LEU A 1 158 ? -19.357 24.765 57.657 1.00 50.09 158 LEU A C 1
ATOM 1150 O O . LEU A 1 158 ? -19.803 24.959 58.785 1.00 50.09 158 LEU A O 1
ATOM 1154 N N . ALA A 1 159 ? -18.734 23.626 57.331 1.00 52.12 159 ALA A N 1
ATOM 1155 C CA . ALA A 1 159 ? -18.550 22.520 58.277 1.00 52.12 159 ALA A CA 1
ATOM 1156 C C . ALA A 1 159 ? -17.638 22.879 59.470 1.00 52.12 159 ALA A C 1
ATOM 1158 O O . ALA A 1 159 ? -17.817 22.347 60.559 1.00 52.12 159 ALA A O 1
ATOM 1159 N N . LYS A 1 160 ? -16.705 23.831 59.307 1.00 54.78 160 LYS A N 1
ATOM 1160 C CA . LYS A 1 160 ? -15.863 24.334 60.410 1.00 54.78 160 LYS A CA 1
ATOM 1161 C C . LYS A 1 160 ? -16.602 25.260 61.379 1.00 54.78 160 LYS A C 1
ATOM 1163 O O . LYS A 1 160 ? -16.125 25.455 62.491 1.00 54.78 160 LYS A O 1
ATOM 1168 N N . LEU A 1 161 ? -17.733 25.840 60.971 1.00 48.56 161 LEU A N 1
ATOM 1169 C CA . LEU A 1 161 ? -18.492 26.788 61.793 1.00 48.56 161 LEU A CA 1
ATOM 1170 C C . LEU A 1 161 ? -19.572 26.119 62.655 1.00 48.56 161 LEU A C 1
ATOM 1172 O O . LEU A 1 161 ? -20.028 26.733 63.614 1.00 48.56 161 LEU A O 1
ATOM 1176 N N . LEU A 1 162 ? -19.975 24.885 62.337 1.00 46.66 162 LEU A N 1
ATOM 1177 C CA . LEU A 1 162 ? -21.075 24.194 63.024 1.00 46.66 162 LEU A CA 1
ATOM 1178 C C . LEU A 1 162 ? -20.624 23.115 64.024 1.00 46.66 162 LEU A C 1
ATOM 1180 O O . LEU A 1 162 ? -21.471 22.605 64.749 1.00 46.66 162 LEU A O 1
ATOM 1184 N N . ASP A 1 163 ? -19.325 22.799 64.103 1.00 46.56 163 ASP A N 1
ATOM 1185 C CA . ASP A 1 163 ? -18.803 21.684 64.917 1.00 46.56 163 ASP A CA 1
ATOM 1186 C C . ASP A 1 163 ? -17.818 22.107 66.028 1.00 46.56 163 ASP A C 1
ATOM 1188 O O . ASP A 1 163 ? -16.959 21.335 66.442 1.00 46.56 163 ASP A O 1
ATOM 1192 N N . SER A 1 164 ? -17.927 23.336 66.552 1.00 38.88 164 SER A N 1
ATOM 1193 C CA . SER A 1 164 ? -17.241 23.700 67.806 1.00 38.88 164 SER A CA 1
ATOM 1194 C C . SER A 1 164 ? -18.231 24.195 68.869 1.00 38.88 164 SER A C 1
ATOM 1196 O O . SER A 1 164 ? -18.537 25.389 68.931 1.00 38.88 164 SER A O 1
ATOM 1198 N N . PRO A 1 165 ? -18.766 23.283 69.702 1.00 38.41 165 PRO A N 1
ATOM 1199 C CA . PRO A 1 165 ? -19.624 23.608 70.834 1.00 38.41 165 PRO A CA 1
ATOM 1200 C C . PRO A 1 165 ? -18.805 23.743 72.133 1.00 38.41 165 PRO A C 1
ATOM 1202 O O . PRO A 1 165 ? -18.549 22.743 72.796 1.00 38.41 165 PRO A O 1
ATOM 1205 N N . ALA A 1 166 ? -18.409 24.967 72.519 1.00 39.75 166 ALA A N 1
ATOM 1206 C CA . ALA A 1 166 ? -18.030 25.308 73.906 1.00 39.75 166 ALA A CA 1
ATOM 1207 C C . ALA A 1 166 ? -17.913 26.835 74.154 1.00 39.75 166 ALA A C 1
ATOM 1209 O O . ALA A 1 166 ? -16.825 27.409 74.221 1.00 39.75 166 ALA A O 1
ATOM 1210 N N . GLN A 1 167 ? -19.049 27.499 74.349 1.00 42.72 167 GLN A N 1
ATOM 1211 C CA . GLN A 1 167 ? -19.213 28.550 75.364 1.00 42.72 167 GLN A CA 1
ATOM 1212 C C . GLN A 1 167 ? -20.421 28.077 76.187 1.00 42.72 167 GLN A C 1
ATOM 1214 O O . GLN A 1 167 ? -21.418 27.686 75.584 1.00 42.72 167 GLN A O 1
ATOM 1219 N N . VAL A 1 168 ? -20.299 27.869 77.499 1.00 38.97 168 VAL A N 1
ATOM 1220 C CA . VAL A 1 168 ? -20.922 28.672 78.576 1.00 38.97 168 VAL A CA 1
ATOM 1221 C C . VAL A 1 168 ? -20.577 27.925 79.886 1.00 38.97 168 VAL A C 1
ATOM 1223 O O . VAL A 1 168 ? -20.837 26.728 79.968 1.00 38.97 168 VAL A O 1
ATOM 1226 N N . GLU A 1 169 ? -19.668 28.494 80.690 1.00 41.91 169 GLU A N 1
ATOM 1227 C CA . GLU A 1 169 ? -19.843 28.984 82.084 1.00 41.91 169 GLU A CA 1
ATOM 1228 C C . GLU A 1 169 ? -19.985 27.909 83.178 1.00 41.91 169 GLU A C 1
ATOM 1230 O O . GLU A 1 169 ? -20.862 27.064 83.086 1.00 41.91 169 GLU A O 1
ATOM 1235 N N . GLU A 1 170 ? -19.146 27.985 84.227 1.00 40.75 170 GLU A N 1
ATOM 1236 C CA . GLU A 1 170 ? -19.592 28.190 85.623 1.00 40.75 170 GLU A CA 1
ATOM 1237 C C . GLU A 1 170 ? -18.386 28.378 86.589 1.00 40.75 170 GLU A C 1
ATOM 1239 O O . GLU A 1 170 ? -17.565 27.475 86.721 1.00 40.75 170 GLU A O 1
ATOM 1244 N N . GLU A 1 171 ? -18.330 29.576 87.208 1.00 35.88 171 GLU A N 1
ATOM 1245 C CA . GLU A 1 171 ? -17.933 29.955 88.596 1.00 35.88 171 GLU A CA 1
ATOM 1246 C C . GLU A 1 171 ? -16.532 29.546 89.147 1.00 35.88 171 GLU A C 1
ATOM 1248 O O . GLU A 1 171 ? -15.952 28.536 88.784 1.00 35.88 171 GLU A O 1
ATOM 1253 N N . LEU A 1 172 ? -15.850 30.250 90.059 1.00 34.72 172 LEU A N 1
ATOM 1254 C CA . LEU A 1 172 ? -16.223 31.217 91.093 1.00 34.72 172 LEU A CA 1
ATOM 1255 C C . LEU A 1 172 ? -14.945 31.950 91.572 1.00 34.72 172 LEU A C 1
ATOM 1257 O O . LEU A 1 172 ? -13.841 31.416 91.456 1.00 34.72 172 LEU A O 1
ATOM 1261 N N . GLN A 1 173 ? -15.109 33.134 92.168 1.00 41.91 173 GLN A N 1
ATOM 1262 C CA . GLN A 1 173 ? -14.087 33.889 92.908 1.00 41.91 173 GLN A CA 1
ATOM 1263 C C . GLN A 1 173 ? -13.162 33.052 93.818 1.00 41.91 173 GLN A C 1
ATOM 1265 O O . GLN A 1 173 ? -13.649 32.259 94.625 1.00 41.91 173 GLN A O 1
ATOM 1270 N N . LEU A 1 174 ? -11.862 33.392 93.808 1.00 40.38 174 LEU A N 1
ATOM 1271 C CA . LEU A 1 174 ? -11.082 33.861 94.975 1.00 40.38 174 LEU A CA 1
ATOM 1272 C C . LEU A 1 174 ? -9.711 34.409 94.550 1.00 40.38 174 LEU A C 1
ATOM 1274 O O . LEU A 1 174 ? -8.994 33.708 93.804 1.00 40.38 174 LEU A O 1
#

Secondary structure (DSSP, 8-state):
--S-SEEEEESSSTTEEEEEEEETTEEEEPBGGG--HHHHHHHHHHTT--SEEEEEESTT---SSPBP-S-EE--S--SSGGGSEE-SS------TT-BEEEEEPPPTTEEEEESSSTT-EEEEE----BTTB-TTHHHHHHHHHHHSSSSHHHHHHHHHHHS-----------

Foldseek 3Di:
DDLPQWFAPQDPDRQWHFIWGDDPNFIAFEFLVQADLLLQLLRCQSSVFAHWDDKDFQPRHWDPGHHDFWRFDHPSPDNHSVVTDTDPGGDPPGDTRRGIITGGHGPQAWAAPDDPDRVDHDIDGDQPADPVDDPPVPPPVVVVVPVPPPPPVVVVVVVVVPPDDDDDDDDDDD

InterPro domains:
  IPR001190 SRCR domain [PF00530] (10-105)
  IPR001190 SRCR domain [PR00258] (6-22)
  IPR001190 SRCR domain [PR00258] (25-36)
  IPR001190 SRCR domain [PR00258] (40-50)
  IPR001190 SRCR domain [PR00258] (70-84)
  IPR001190 SRCR domain [PR00258] (93-105)
  IPR001190 SRCR domain [PS50287] (6-105)
  IPR001190 SRCR domain [SM00202] (6-105)
  IPR036772 SRCR-like domain superfamily [G3DSA:3.10.250.10] (6-109)
  IPR036772 SRCR-like domain superfamily [SSF56487] (4-107)

Radius of gyration: 31.2 Å; chains: 1; bounding box: 50×46×115 Å

Organism: NCBI:txid303518

Sequence (174 aa):
MSPDSVRLLNGSSLCSGRLEVKSNQSWSSVCEADFDQQDAEVVCRELGCGPPSVLQGALYGEVEAPVWSKELQCGGHESALLDCRSSGSPRNSCSAGKAVGLTCSEPDDVRLVGGASRCAGEVQWRLQCGAKSCSVEAMSLLSWTVEAQAQLETAAHLAKLLDSPAQVEEELQL